Protein AF-A0A8B7B704-F1 (afdb_monomer_lite)

Radius of gyration: 16.22 Å; chains: 1; bounding box: 37×34×46 Å

Structure (mmCIF, N/CA/C/O backbone):
data_AF-A0A8B7B704-F1
#
_entry.id   AF-A0A8B7B704-F1
#
loop_
_atom_site.group_PDB
_atom_site.id
_atom_site.type_symbol
_atom_site.label_atom_id
_atom_site.label_alt_id
_atom_site.label_comp_id
_atom_site.label_asym_id
_atom_site.label_entity_id
_atom_site.label_seq_id
_atom_site.pdbx_PDB_ins_code
_atom_site.Cartn_x
_atom_site.Cartn_y
_atom_site.Cartn_z
_atom_site.occupancy
_atom_site.B_iso_or_equiv
_atom_site.auth_seq_id
_atom_site.auth_comp_id
_atom_site.auth_asym_id
_atom_site.auth_atom_id
_atom_site.pdbx_PDB_model_num
ATOM 1 N N . ILE A 1 1 ? -0.893 -6.877 -4.278 1.00 91.06 1 ILE A N 1
ATOM 2 C CA . ILE A 1 1 ? -0.934 -6.786 -2.798 1.00 91.06 1 ILE A CA 1
ATOM 3 C C . ILE A 1 1 ? -2.281 -6.195 -2.411 1.00 91.06 1 ILE A C 1
ATOM 5 O O . ILE A 1 1 ? -2.673 -5.198 -3.009 1.00 91.06 1 ILE A O 1
ATOM 9 N N . ILE A 1 2 ? -2.997 -6.830 -1.482 1.00 95.75 2 ILE A N 1
ATOM 10 C CA . ILE A 1 2 ? -4.354 -6.440 -1.076 1.00 95.75 2 ILE A CA 1
ATOM 11 C C . ILE A 1 2 ? -4.347 -6.191 0.431 1.00 95.75 2 ILE A C 1
ATOM 13 O O . ILE A 1 2 ? -3.889 -7.045 1.188 1.00 95.75 2 ILE A O 1
ATOM 17 N N . PHE A 1 3 ? -4.847 -5.032 0.848 1.00 95.56 3 PHE A N 1
ATOM 18 C CA . PHE A 1 3 ? -5.004 -4.659 2.250 1.00 95.56 3 PHE A CA 1
ATOM 19 C C . PHE A 1 3 ? -6.482 -4.581 2.595 1.00 95.56 3 PHE A C 1
ATOM 21 O O . PHE A 1 3 ? -7.238 -3.910 1.894 1.00 95.56 3 PHE A O 1
ATOM 28 N N . PHE A 1 4 ? -6.863 -5.242 3.686 1.00 97.25 4 PHE A N 1
ATOM 29 C CA . PHE A 1 4 ? -8.204 -5.180 4.252 1.00 97.25 4 PHE A CA 1
ATOM 30 C C . PHE A 1 4 ? -8.183 -4.287 5.483 1.00 97.25 4 PHE A C 1
ATOM 32 O O . PHE A 1 4 ? -7.361 -4.480 6.382 1.00 97.25 4 PHE A O 1
ATOM 39 N N . PHE A 1 5 ? -9.100 -3.330 5.526 1.00 96.38 5 PHE A N 1
ATOM 40 C CA . PHE A 1 5 ? -9.252 -2.413 6.641 1.00 96.38 5 PHE A CA 1
ATOM 41 C C . PHE A 1 5 ? -10.622 -2.587 7.274 1.00 96.38 5 PHE A C 1
ATOM 43 O O . PHE A 1 5 ? -11.642 -2.714 6.600 1.00 96.38 5 PHE A O 1
ATOM 50 N N . GLN A 1 6 ? -10.642 -2.562 8.601 1.00 97.38 6 GLN A N 1
ATOM 51 C CA . GLN A 1 6 ? -11.884 -2.390 9.336 1.00 97.38 6 GLN A CA 1
ATOM 52 C C . GLN A 1 6 ? -12.362 -0.941 9.217 1.00 97.38 6 GLN A C 1
ATOM 54 O O . GLN A 1 6 ? -11.581 -0.024 8.927 1.00 97.38 6 GLN A O 1
ATOM 59 N N . LYS A 1 7 ? -13.653 -0.730 9.496 1.00 95.62 7 LYS A N 1
ATOM 60 C CA . LYS A 1 7 ? -14.227 0.614 9.582 1.00 95.62 7 LYS A CA 1
ATOM 61 C C . LYS A 1 7 ? -13.417 1.463 10.557 1.00 95.62 7 LYS A C 1
ATOM 63 O O . LYS A 1 7 ? -13.196 1.072 11.701 1.00 95.62 7 LYS A O 1
ATOM 68 N N . ASN A 1 8 ? -12.990 2.626 10.086 1.00 94.88 8 ASN A N 1
ATOM 69 C CA . ASN A 1 8 ? -12.161 3.563 10.829 1.00 94.88 8 ASN A CA 1
ATOM 70 C C . ASN A 1 8 ? -12.546 5.009 10.444 1.00 94.88 8 ASN A C 1
ATOM 72 O O . ASN A 1 8 ? -13.184 5.213 9.410 1.00 94.88 8 ASN A O 1
ATOM 76 N N . PRO A 1 9 ? -12.209 6.021 11.263 1.00 94.94 9 PRO A N 1
ATOM 77 C CA . PRO A 1 9 ? -12.622 7.406 11.011 1.00 94.94 9 PRO A CA 1
ATOM 78 C C . PRO A 1 9 ? -11.772 8.134 9.951 1.00 94.94 9 PRO A C 1
ATOM 80 O O . PRO A 1 9 ? -12.118 9.252 9.557 1.00 94.94 9 PRO A O 1
ATOM 83 N N . TYR A 1 10 ? -10.665 7.540 9.498 1.00 93.12 10 TYR A N 1
ATOM 84 C CA . TYR A 1 10 ? -9.654 8.217 8.682 1.00 93.12 10 TYR A CA 1
ATOM 85 C C . TYR A 1 10 ? -9.962 8.156 7.185 1.00 93.12 10 TYR A C 1
ATOM 87 O O . TYR A 1 10 ? -9.845 9.164 6.491 1.00 93.12 10 TYR A O 1
ATOM 95 N N . PHE A 1 11 ? -10.377 6.993 6.683 1.00 94.50 11 PHE A N 1
ATOM 96 C CA . PHE A 1 11 ? -10.697 6.773 5.271 1.00 94.50 11 PHE A CA 1
ATOM 97 C C . PHE A 1 11 ? -11.762 5.684 5.106 1.00 94.50 11 PHE A C 1
ATOM 99 O O . PHE A 1 11 ? -12.000 4.884 6.011 1.00 94.50 11 PHE A O 1
ATOM 106 N N . TRP A 1 12 ? -12.417 5.659 3.946 1.00 95.56 12 TRP A N 1
ATOM 107 C CA . TRP A 1 12 ? -13.575 4.789 3.698 1.00 95.56 12 TRP A CA 1
ATOM 108 C C . TRP A 1 12 ? -13.251 3.463 3.012 1.00 95.56 12 TRP A C 1
ATOM 110 O O . TRP A 1 12 ? -14.109 2.585 2.972 1.00 95.56 12 TRP A O 1
ATOM 120 N N . ASN A 1 13 ? -12.041 3.292 2.475 1.00 95.69 13 ASN A N 1
ATOM 121 C CA . ASN A 1 13 ? -11.657 2.044 1.824 1.00 95.69 13 ASN A CA 1
ATOM 122 C C . ASN A 1 13 ? -11.720 0.868 2.809 1.00 95.69 13 ASN A C 1
ATOM 124 O O . ASN A 1 13 ? -10.953 0.817 3.766 1.00 95.69 13 ASN A O 1
ATOM 128 N N . GLU A 1 14 ? -12.563 -0.119 2.517 1.00 97.06 14 GLU A N 1
ATOM 129 C CA . GLU A 1 14 ? -12.504 -1.434 3.172 1.00 97.06 14 GLU A CA 1
ATOM 130 C C . GLU A 1 14 ? -11.399 -2.305 2.557 1.00 97.06 14 GLU A C 1
ATOM 132 O O . GLU A 1 14 ? -10.810 -3.152 3.228 1.00 97.06 14 GLU A O 1
ATOM 137 N N . VAL A 1 15 ? -11.083 -2.062 1.280 1.00 96.75 15 VAL A N 1
ATOM 138 C CA . VAL A 1 15 ? -10.027 -2.748 0.534 1.00 96.75 15 VAL A CA 1
ATOM 139 C C . VAL A 1 15 ? -9.192 -1.732 -0.241 1.00 96.75 15 VAL A C 1
ATOM 141 O O . VAL A 1 15 ? -9.732 -0.861 -0.926 1.00 96.75 15 VAL A O 1
ATOM 144 N N . VAL A 1 16 ? -7.868 -1.861 -0.154 1.00 95.19 16 VAL A N 1
ATOM 145 C CA . VAL A 1 16 ? -6.910 -1.098 -0.966 1.00 95.19 16 VAL A CA 1
ATOM 146 C C . VAL A 1 16 ? -5.996 -2.079 -1.685 1.00 95.19 16 VAL A C 1
ATOM 148 O O . VAL A 1 16 ? -5.386 -2.951 -1.061 1.00 95.19 16 VAL A O 1
ATOM 151 N N . ILE A 1 17 ? -5.893 -1.934 -3.003 1.00 93.75 17 ILE A N 1
ATOM 152 C CA . ILE A 1 17 ? -5.109 -2.825 -3.854 1.00 93.75 17 ILE A CA 1
ATOM 153 C C . ILE A 1 17 ? -3.925 -2.052 -4.420 1.00 93.75 17 ILE A C 1
ATOM 155 O O . ILE A 1 17 ? -4.062 -0.923 -4.889 1.00 93.75 17 ILE A O 1
ATOM 159 N N . LYS A 1 18 ? -2.755 -2.691 -4.415 1.00 91.25 18 LYS A N 1
ATOM 160 C CA . LYS A 1 18 ? -1.621 -2.264 -5.227 1.00 91.25 18 LYS A CA 1
ATOM 161 C C . LYS A 1 18 ? -1.078 -3.427 -6.039 1.00 91.25 18 LYS A C 1
ATOM 163 O O . LYS A 1 18 ? -0.618 -4.429 -5.482 1.00 91.25 18 LYS A O 1
ATOM 168 N N . GLU A 1 19 ? -1.178 -3.305 -7.352 1.00 90.81 19 GLU A N 1
ATOM 169 C CA . GLU A 1 19 ? -0.834 -4.345 -8.313 1.00 90.81 19 GLU A CA 1
ATOM 170 C C . GLU A 1 19 ? 0.542 -4.096 -8.912 1.00 90.81 19 GLU A C 1
ATOM 172 O O . GLU A 1 19 ? 0.961 -2.955 -9.125 1.00 90.81 19 GLU A O 1
ATOM 177 N N . TYR A 1 20 ? 1.238 -5.197 -9.167 1.00 88.19 20 TYR A N 1
ATOM 178 C CA . TYR A 1 20 ? 2.591 -5.197 -9.682 1.00 88.19 20 TYR A CA 1
ATOM 179 C C . TYR A 1 20 ? 2.718 -6.240 -10.783 1.00 88.19 20 TYR A C 1
ATOM 181 O O . TYR A 1 20 ? 2.318 -7.388 -10.597 1.00 88.19 20 TYR A O 1
ATOM 189 N N . ASN A 1 21 ? 3.350 -5.850 -11.884 1.00 87.75 21 ASN A N 1
ATOM 190 C CA . ASN A 1 21 ? 3.926 -6.786 -12.835 1.00 87.75 21 ASN A CA 1
ATOM 191 C C . ASN A 1 21 ? 5.332 -7.165 -12.374 1.00 87.75 21 ASN A C 1
ATOM 193 O O . ASN A 1 21 ? 6.107 -6.307 -11.945 1.00 87.75 21 ASN A O 1
ATOM 197 N N . ILE A 1 22 ? 5.657 -8.449 -12.490 1.00 84.62 22 ILE A N 1
ATOM 198 C CA . ILE A 1 22 ? 6.981 -8.986 -12.179 1.00 84.62 22 ILE A CA 1
ATOM 199 C C . ILE A 1 22 ? 7.673 -9.277 -13.506 1.00 84.62 22 ILE A C 1
ATOM 201 O O . ILE A 1 22 ? 7.154 -10.031 -14.329 1.00 84.62 22 ILE A O 1
ATOM 205 N N . ASN A 1 23 ? 8.827 -8.659 -13.730 1.00 82.25 23 ASN A N 1
ATOM 206 C CA . ASN A 1 23 ? 9.634 -8.851 -14.929 1.00 82.25 23 ASN A CA 1
ATOM 207 C C . ASN A 1 23 ? 11.113 -9.032 -14.557 1.00 82.25 23 ASN A C 1
ATOM 209 O O . ASN A 1 23 ? 11.495 -8.954 -13.392 1.00 82.25 23 ASN A O 1
ATOM 213 N N . VAL A 1 24 ? 11.962 -9.286 -15.558 1.00 78.75 24 VAL A N 1
ATOM 214 C CA . VAL A 1 24 ? 13.409 -9.502 -15.356 1.00 78.75 24 VAL A CA 1
ATOM 215 C C . VAL A 1 24 ? 14.085 -8.282 -14.710 1.00 78.75 24 VAL A C 1
ATOM 217 O O . VAL A 1 24 ? 15.093 -8.419 -14.027 1.00 78.75 24 VAL A O 1
ATOM 220 N N . THR A 1 25 ? 13.505 -7.090 -14.881 1.00 76.44 25 THR A N 1
ATOM 221 C CA . THR A 1 25 ? 13.981 -5.834 -14.285 1.00 76.44 25 THR A CA 1
ATOM 222 C C . THR A 1 25 ? 13.439 -5.563 -12.873 1.00 76.44 25 THR A C 1
ATOM 224 O O . THR A 1 25 ? 13.814 -4.559 -12.274 1.00 76.44 25 THR A O 1
ATOM 227 N N . GLY A 1 26 ? 12.584 -6.437 -12.324 1.00 79.50 26 GLY A N 1
ATOM 228 C CA . GLY A 1 26 ? 12.042 -6.347 -10.965 1.00 79.50 26 GLY A CA 1
ATOM 229 C C . GLY A 1 26 ? 10.519 -6.178 -10.902 1.00 79.50 26 GLY A C 1
ATOM 230 O O . GLY A 1 26 ? 9.770 -6.695 -11.731 1.00 79.50 26 GLY A O 1
ATOM 231 N N . TYR A 1 27 ? 10.045 -5.470 -9.874 1.00 82.69 27 TYR A N 1
ATOM 232 C CA . TYR A 1 27 ? 8.626 -5.165 -9.679 1.00 82.69 27 TYR A CA 1
ATOM 233 C C . TYR A 1 27 ? 8.271 -3.832 -10.344 1.00 82.69 27 TYR A C 1
ATOM 235 O O . TYR A 1 27 ? 8.946 -2.828 -10.143 1.00 82.69 27 TYR A O 1
ATOM 243 N N . THR A 1 28 ? 7.194 -3.790 -11.123 1.00 85.50 28 THR A N 1
ATOM 244 C CA . THR A 1 28 ? 6.672 -2.551 -11.720 1.00 85.50 28 THR A CA 1
ATOM 245 C C . THR A 1 28 ? 5.221 -2.365 -11.307 1.00 85.50 28 THR A C 1
ATOM 247 O O . THR A 1 28 ? 4.394 -3.228 -11.589 1.00 85.50 28 THR A O 1
ATOM 250 N N . ALA A 1 29 ? 4.909 -1.259 -10.628 1.00 85.81 29 ALA A N 1
ATOM 251 C CA . ALA A 1 29 ? 3.542 -0.956 -10.212 1.00 85.81 29 ALA A CA 1
ATOM 252 C C . ALA A 1 29 ? 2.668 -0.634 -11.433 1.00 85.81 29 ALA A C 1
ATOM 254 O O . ALA A 1 29 ? 3.034 0.198 -12.260 1.00 85.81 29 ALA A O 1
ATOM 255 N N . THR A 1 30 ? 1.505 -1.271 -11.531 1.00 87.38 30 THR A N 1
ATOM 256 C C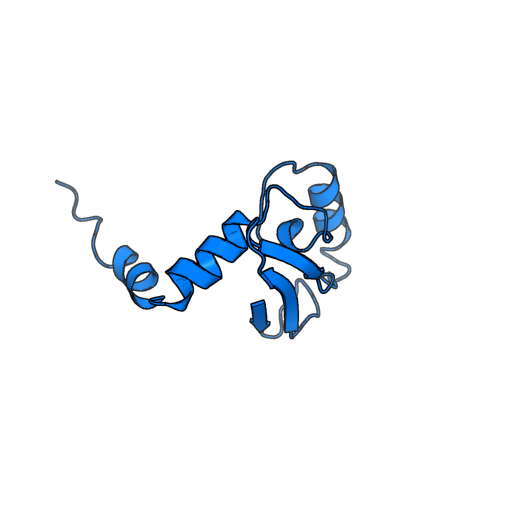A . THR A 1 30 ? 0.571 -1.105 -12.660 1.00 87.38 30 THR A CA 1
ATOM 257 C C . THR A 1 30 ? -0.715 -0.416 -12.240 1.00 87.38 30 THR A C 1
ATOM 259 O O . THR A 1 30 ? -1.232 0.433 -12.962 1.00 87.38 30 THR A O 1
ATOM 262 N N . HIS A 1 31 ? -1.212 -0.751 -11.053 1.00 88.38 31 HIS A N 1
ATOM 263 C CA . HIS A 1 31 ? -2.445 -0.211 -10.506 1.00 88.38 31 HIS A CA 1
ATOM 264 C C . HIS A 1 31 ? -2.294 0.058 -9.010 1.00 88.38 31 HIS A C 1
ATOM 266 O O . HIS A 1 31 ? -1.600 -0.662 -8.290 1.00 88.38 31 HIS A O 1
ATOM 272 N N . SER A 1 32 ? -2.959 1.107 -8.538 1.00 90.12 32 SER A N 1
ATOM 273 C CA . SER A 1 32 ? -3.024 1.466 -7.127 1.00 90.12 32 SER A CA 1
ATOM 274 C C . SER A 1 32 ? -4.385 2.084 -6.840 1.00 90.12 32 SER A C 1
ATOM 276 O O . SER A 1 32 ? -4.756 3.077 -7.470 1.00 90.12 32 SER A O 1
ATOM 278 N N . THR A 1 33 ? -5.128 1.508 -5.898 1.00 92.38 33 THR A N 1
ATOM 279 C CA . THR A 1 33 ? -6.392 2.076 -5.431 1.00 92.38 33 THR A CA 1
ATOM 280 C C . THR A 1 33 ? -6.106 3.377 -4.673 1.00 92.38 33 THR A C 1
ATOM 282 O O . THR A 1 33 ? -5.312 3.366 -3.728 1.00 92.38 33 THR A O 1
ATOM 285 N N . PRO A 1 34 ? -6.727 4.511 -5.042 1.00 89.75 34 PRO A N 1
ATOM 286 C CA . PRO A 1 34 ? -6.570 5.744 -4.286 1.00 89.75 34 PRO A CA 1
ATOM 287 C C . PRO A 1 34 ? -7.239 5.626 -2.910 1.00 89.75 34 PRO A C 1
ATOM 289 O O . PRO A 1 34 ? -8.341 5.089 -2.775 1.00 89.75 34 PRO A O 1
ATOM 292 N N . ILE A 1 35 ? -6.575 6.167 -1.887 1.00 91.62 35 ILE A N 1
ATOM 293 C CA . ILE A 1 35 ? -7.151 6.281 -0.545 1.00 91.62 35 ILE A CA 1
ATOM 294 C C . ILE A 1 35 ? -8.238 7.363 -0.552 1.00 91.62 35 ILE A C 1
ATOM 296 O O . ILE A 1 35 ? -7.987 8.503 -0.944 1.00 91.62 35 ILE A O 1
ATOM 300 N N . GLN A 1 36 ? -9.437 6.990 -0.113 1.00 92.88 36 GLN A N 1
ATOM 301 C CA . GLN A 1 36 ? -10.622 7.829 0.021 1.00 92.88 36 GLN A CA 1
ATOM 302 C C . GLN A 1 36 ? -10.674 8.399 1.438 1.00 92.88 36 GLN A C 1
ATOM 304 O O . GLN A 1 36 ? -11.343 7.857 2.322 1.00 92.88 36 GLN A O 1
ATOM 309 N N . TRP A 1 37 ? -9.907 9.464 1.660 1.00 93.62 37 TRP A N 1
ATOM 310 C CA . TRP A 1 37 ? -9.834 10.145 2.949 1.00 93.62 37 TRP A CA 1
ATOM 311 C C . TRP A 1 37 ? -11.186 10.713 3.368 1.00 93.62 37 TRP A C 1
ATOM 313 O O . TRP A 1 37 ? -11.941 11.235 2.549 1.00 93.62 37 TRP A O 1
ATOM 323 N N . SER A 1 38 ? -11.482 10.638 4.663 1.00 93.88 38 SER A N 1
ATOM 324 C CA . SER A 1 38 ? -12.630 11.344 5.214 1.00 93.88 38 SER A CA 1
ATOM 325 C C . SER A 1 38 ? -12.341 12.848 5.253 1.00 93.88 38 SER A C 1
ATOM 327 O O . SER A 1 38 ? -11.192 13.281 5.363 1.00 93.88 38 SER A O 1
ATOM 329 N N . ARG A 1 39 ? -13.396 13.666 5.182 1.00 90.12 39 ARG A N 1
ATOM 330 C CA . ARG A 1 39 ? -13.299 15.132 5.049 1.00 90.12 39 ARG A CA 1
ATOM 331 C C . ARG A 1 39 ? -12.424 15.801 6.117 1.00 90.12 39 ARG A C 1
ATOM 333 O O . ARG A 1 39 ? -11.812 16.829 5.854 1.00 90.12 39 ARG A O 1
ATOM 340 N N . ASN A 1 40 ? -12.355 15.212 7.310 1.00 91.25 40 ASN A N 1
ATOM 341 C CA . ASN A 1 40 ? -11.569 15.742 8.424 1.00 91.25 40 ASN A CA 1
ATOM 342 C C . ASN A 1 40 ? -10.054 15.540 8.243 1.00 91.25 40 ASN A C 1
ATOM 344 O O . ASN A 1 40 ? -9.282 16.296 8.819 1.00 91.25 40 ASN A O 1
ATOM 348 N N . TYR A 1 41 ? -9.636 14.548 7.450 1.00 88.06 41 TYR A N 1
ATOM 349 C CA . TYR A 1 41 ? -8.225 14.188 7.236 1.00 88.06 41 TYR A CA 1
ATOM 350 C C . TYR A 1 41 ? -7.746 14.454 5.806 1.00 88.06 41 TYR A C 1
ATOM 352 O O . TYR A 1 41 ? -6.557 14.355 5.520 1.00 88.06 41 TYR A O 1
ATOM 360 N N . GLU A 1 42 ? -8.656 14.818 4.905 1.00 86.69 42 GLU A N 1
ATOM 361 C CA . GLU A 1 42 ? -8.368 15.052 3.493 1.00 86.69 42 GLU A CA 1
ATOM 362 C C . GLU A 1 42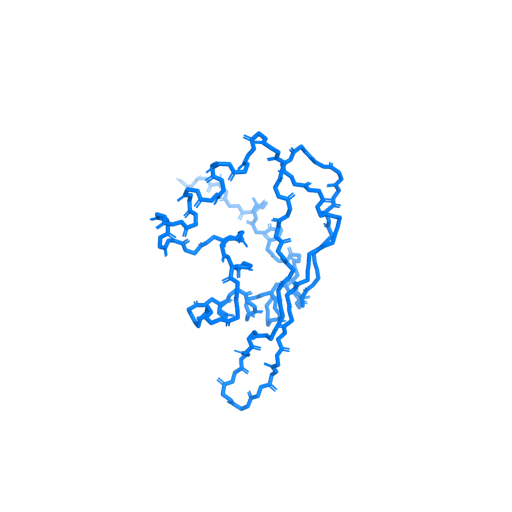 ? -7.298 16.138 3.280 1.00 86.69 42 GLU A C 1
ATOM 364 O O . GLU A 1 42 ? -6.312 15.914 2.578 1.00 86.69 42 GLU A O 1
ATOM 369 N N . HIS A 1 43 ? -7.447 17.294 3.937 1.00 85.12 43 HIS A N 1
ATOM 370 C CA . HIS A 1 43 ? -6.500 18.408 3.811 1.00 85.12 43 HIS A CA 1
ATOM 371 C C . HIS A 1 43 ? -5.095 18.031 4.301 1.00 85.12 43 HIS A C 1
ATOM 373 O O . HIS A 1 43 ? -4.096 18.333 3.649 1.00 85.12 43 HIS A O 1
ATOM 379 N N . GLU A 1 44 ? -5.018 17.342 5.439 1.00 83.44 44 GLU A N 1
ATOM 380 C CA . GLU A 1 44 ? -3.755 16.877 6.003 1.00 83.44 44 GLU A CA 1
ATOM 381 C C . GLU A 1 44 ? -3.089 15.853 5.078 1.00 83.44 44 GLU A C 1
ATOM 383 O O . GLU A 1 44 ? -1.914 15.998 4.744 1.00 83.44 44 GLU A O 1
ATOM 388 N N . ALA A 1 45 ? -3.840 14.866 4.592 1.00 81.94 45 ALA A N 1
ATOM 389 C CA . ALA A 1 45 ? -3.312 13.824 3.722 1.00 81.94 45 ALA A CA 1
ATOM 390 C C . ALA A 1 45 ? -2.764 14.374 2.395 1.00 81.94 45 ALA A C 1
ATOM 392 O O . ALA A 1 45 ? -1.713 13.929 1.927 1.00 81.94 45 ALA A O 1
ATOM 393 N N . TYR A 1 46 ? -3.440 15.354 1.786 1.00 77.81 46 TYR A N 1
ATOM 394 C CA . TYR A 1 46 ? -2.947 15.979 0.558 1.00 77.81 46 TYR A CA 1
ATOM 395 C C . TYR A 1 46 ? -1.778 16.934 0.803 1.00 77.81 46 TYR A C 1
ATOM 397 O O . TYR A 1 46 ? -0.846 16.946 0.001 1.00 77.81 46 TYR A O 1
ATOM 405 N N . SER A 1 47 ? -1.768 17.673 1.916 1.00 77.56 47 SER A N 1
ATOM 406 C CA . SER A 1 47 ? -0.624 18.514 2.292 1.00 77.56 47 SER A CA 1
ATOM 407 C C . SER A 1 47 ? 0.656 17.681 2.438 1.00 77.56 47 SER A C 1
ATOM 409 O O . SER A 1 47 ? 1.680 17.988 1.821 1.00 77.56 47 SER A O 1
ATOM 411 N N . HIS A 1 48 ? 0.575 16.550 3.147 1.00 69.12 48 HIS A N 1
ATOM 412 C CA . HIS A 1 48 ? 1.705 15.632 3.302 1.00 69.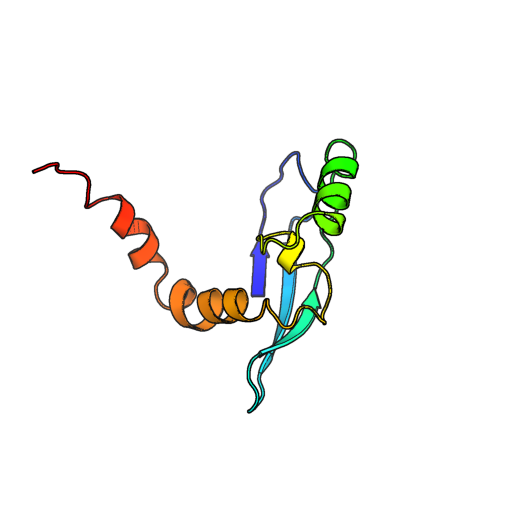12 48 HIS A CA 1
ATOM 413 C C . HIS A 1 48 ? 2.123 14.989 1.973 1.00 69.12 48 HIS A C 1
ATOM 415 O O . HIS A 1 48 ? 3.308 14.790 1.745 1.00 69.12 48 HIS A O 1
ATOM 421 N N . ARG A 1 49 ? 1.208 14.729 1.029 1.00 68.75 49 ARG A N 1
ATOM 422 C CA . ARG A 1 49 ? 1.597 14.243 -0.313 1.00 68.75 49 ARG A CA 1
ATOM 423 C C . ARG A 1 49 ? 2.461 15.228 -1.097 1.00 68.75 49 ARG A C 1
ATOM 425 O O . ARG A 1 49 ? 3.282 14.793 -1.898 1.00 68.75 49 ARG A O 1
ATOM 432 N N . HIS A 1 50 ? 2.254 16.528 -0.905 1.00 61.59 50 HIS A N 1
ATOM 433 C CA . HIS A 1 50 ? 2.995 17.565 -1.623 1.00 61.59 50 HIS A CA 1
ATOM 434 C C . HIS A 1 50 ? 4.303 17.966 -0.930 1.00 61.59 50 HIS A C 1
ATOM 436 O O . HIS A 1 50 ? 5.226 18.410 -1.613 1.00 61.59 50 HIS A O 1
ATOM 442 N N . HIS A 1 51 ? 4.396 17.797 0.393 1.00 57.41 51 HIS A N 1
ATOM 443 C CA . HIS A 1 51 ? 5.553 18.227 1.182 1.00 57.41 51 HIS A CA 1
ATOM 444 C C . HIS A 1 51 ? 6.438 17.088 1.709 1.00 57.41 51 HIS A C 1
ATOM 446 O O . HIS A 1 51 ? 7.636 17.312 1.885 1.00 57.41 51 HIS A O 1
ATOM 452 N N . ASP A 1 52 ? 5.911 15.875 1.906 1.00 57.41 52 ASP A N 1
ATOM 453 C CA . ASP A 1 52 ? 6.727 14.732 2.319 1.00 57.41 52 ASP A CA 1
ATOM 454 C C . ASP A 1 52 ? 7.344 14.034 1.111 1.00 57.41 52 ASP A C 1
ATOM 456 O O . ASP A 1 52 ? 6.732 13.208 0.432 1.00 57.41 52 ASP A O 1
ATOM 460 N N . THR A 1 53 ? 8.637 14.278 0.927 1.00 58.91 53 THR A N 1
ATOM 461 C CA . THR A 1 53 ? 9.523 13.399 0.150 1.00 58.91 53 THR A CA 1
ATOM 462 C C . THR A 1 53 ? 9.762 12.052 0.850 1.00 58.91 53 THR A C 1
ATOM 464 O O . THR A 1 53 ? 10.374 11.149 0.277 1.00 58.91 53 THR A O 1
ATOM 467 N N . ILE A 1 54 ? 9.275 11.898 2.087 1.00 68.19 54 ILE A N 1
ATOM 468 C CA . ILE A 1 54 ? 9.455 10.715 2.924 1.00 68.19 54 ILE A CA 1
ATOM 469 C C . ILE A 1 54 ? 8.501 9.601 2.479 1.00 68.19 54 ILE A C 1
ATOM 471 O O . ILE A 1 54 ? 7.283 9.771 2.377 1.00 68.19 54 ILE A O 1
ATOM 475 N N . LEU A 1 55 ? 9.071 8.417 2.247 1.00 71.94 55 LEU A N 1
ATOM 476 C CA . LEU A 1 55 ? 8.316 7.202 1.976 1.00 71.94 55 LEU A CA 1
ATOM 477 C C . LEU A 1 55 ? 7.511 6.790 3.213 1.00 71.94 55 LEU A C 1
ATOM 479 O O . LEU A 1 55 ? 8.076 6.332 4.203 1.00 71.94 55 LEU A O 1
ATOM 483 N N . ASN A 1 56 ? 6.187 6.882 3.120 1.00 78.00 56 ASN A N 1
ATOM 484 C CA . ASN A 1 56 ? 5.268 6.306 4.095 1.00 78.00 56 ASN A CA 1
ATOM 485 C C . ASN A 1 56 ? 4.251 5.380 3.411 1.00 78.00 56 ASN A C 1
ATOM 487 O O . ASN A 1 56 ? 4.106 5.375 2.185 1.00 78.00 56 ASN A O 1
ATOM 491 N N . PHE A 1 57 ? 3.547 4.588 4.219 1.00 85.12 57 PHE A N 1
ATOM 492 C CA . PHE A 1 57 ? 2.588 3.593 3.741 1.00 85.12 57 PHE A CA 1
ATOM 493 C C . PHE A 1 57 ? 1.503 4.184 2.829 1.00 85.12 57 PHE A C 1
ATOM 495 O O . PHE A 1 57 ? 1.142 3.565 1.836 1.00 85.12 57 PHE A O 1
ATOM 502 N N . PHE A 1 58 ? 1.000 5.385 3.120 1.00 85.50 58 PHE A N 1
ATOM 503 C CA . PHE A 1 58 ? -0.092 5.989 2.354 1.00 85.50 58 PHE A CA 1
ATOM 504 C C . PHE A 1 58 ? 0.394 6.711 1.091 1.00 85.50 58 PHE A C 1
ATOM 506 O O . PHE A 1 58 ? -0.258 6.627 0.048 1.00 85.50 58 PHE A O 1
ATOM 513 N N . ASN A 1 59 ? 1.563 7.355 1.147 1.00 81.44 59 ASN A N 1
ATOM 514 C CA . ASN A 1 59 ? 2.231 7.944 -0.016 1.00 81.44 59 ASN A CA 1
ATOM 515 C C . ASN A 1 59 ? 2.702 6.873 -0.996 1.00 81.44 59 ASN A C 1
ATOM 517 O O . ASN A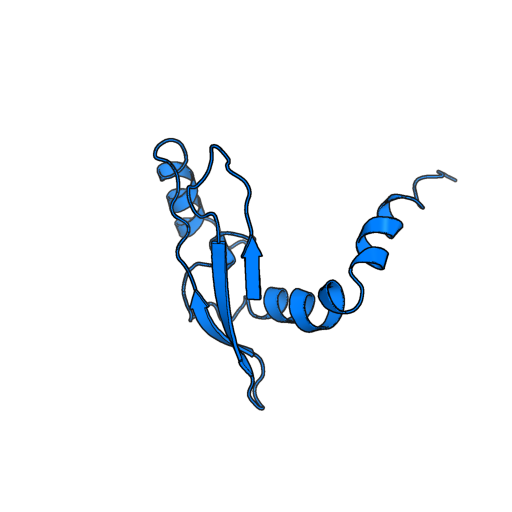 1 59 ? 2.742 7.119 -2.198 1.00 81.44 59 ASN A O 1
ATOM 521 N N . TRP A 1 60 ? 2.972 5.656 -0.520 1.00 84.56 60 TRP A N 1
ATOM 522 C CA . TRP A 1 60 ? 3.244 4.529 -1.399 1.00 84.56 60 TRP A CA 1
ATOM 523 C C . TRP A 1 60 ? 2.102 4.293 -2.393 1.00 84.56 60 TRP A C 1
ATOM 525 O O . TRP A 1 60 ? 2.385 3.963 -3.536 1.00 84.56 60 TRP A O 1
ATOM 535 N N . PHE A 1 61 ? 0.833 4.524 -2.047 1.00 85.69 61 PHE A N 1
ATOM 536 C CA . PHE A 1 61 ? -0.286 4.354 -2.989 1.00 85.69 61 PHE A CA 1
ATOM 537 C C . PHE A 1 61 ? -0.435 5.494 -4.015 1.00 85.69 61 PHE A C 1
ATOM 539 O O . PHE A 1 61 ? -1.311 5.418 -4.882 1.00 85.69 61 PHE A O 1
ATOM 546 N N . SER A 1 62 ? 0.408 6.530 -3.963 1.00 75.69 62 SER A N 1
ATOM 547 C CA . SER A 1 62 ? 0.383 7.674 -4.882 1.00 75.69 62 SER A CA 1
ATOM 548 C C . SER A 1 62 ? 0.987 7.320 -6.252 1.00 75.69 62 SER A C 1
ATOM 550 O O . SER A 1 62 ? 2.124 7.659 -6.557 1.00 75.69 62 SER A O 1
ATOM 552 N N . GLY A 1 63 ? 0.212 6.637 -7.097 1.00 67.38 63 GLY A N 1
ATOM 553 C CA . GLY A 1 63 ? 0.488 6.448 -8.529 1.00 67.38 63 GLY A CA 1
ATOM 554 C C . GLY A 1 63 ? 1.566 5.406 -8.909 1.00 67.38 63 GLY A C 1
ATOM 555 O O . GLY A 1 63 ? 2.308 4.912 -8.058 1.00 67.38 63 GLY A O 1
ATOM 556 N N . PRO A 1 64 ? 1.640 5.034 -10.206 1.00 61.25 64 PRO A N 1
ATOM 557 C CA . PRO A 1 64 ? 2.498 3.950 -10.705 1.00 61.25 64 PRO A CA 1
ATOM 558 C C . PRO A 1 64 ? 3.976 4.341 -10.892 1.00 61.25 64 PRO A C 1
ATOM 560 O O . PRO A 1 64 ? 4.846 3.482 -10.796 1.00 61.25 64 PRO A O 1
ATOM 563 N N . ASN A 1 65 ? 4.293 5.630 -11.074 1.00 57.50 65 ASN A N 1
ATOM 564 C CA . ASN A 1 65 ? 5.657 6.116 -11.378 1.00 57.50 65 ASN A CA 1
ATOM 565 C C . ASN A 1 65 ? 6.537 6.328 -10.139 1.00 57.50 65 ASN A C 1
ATOM 567 O O . ASN A 1 65 ? 7.546 7.030 -10.152 1.00 57.50 65 ASN A O 1
ATOM 571 N N . CYS A 1 66 ? 6.142 5.690 -9.054 1.00 59.69 66 CYS A N 1
ATOM 572 C CA . CYS A 1 66 ? 6.788 5.735 -7.770 1.00 59.69 66 CYS A CA 1
ATOM 573 C C . CYS A 1 66 ? 7.942 4.697 -7.754 1.00 59.69 66 CYS A C 1
ATOM 575 O O . CYS A 1 66 ? 7.905 3.697 -7.036 1.00 59.69 66 CYS A O 1
ATOM 577 N N . SER A 1 67 ? 8.976 4.937 -8.566 1.00 55.31 67 SER A N 1
ATOM 578 C CA . SER A 1 67 ? 10.121 4.036 -8.797 1.00 55.31 67 SER A CA 1
ATOM 579 C C . SER A 1 67 ? 11.000 3.789 -7.562 1.00 55.31 67 SER A C 1
ATOM 581 O O . SER A 1 67 ? 11.580 2.714 -7.431 1.00 55.31 67 SER A O 1
ATOM 583 N N . GLY A 1 68 ? 11.040 4.720 -6.602 1.00 57.59 68 GLY A N 1
ATOM 584 C CA . GLY A 1 68 ? 11.727 4.536 -5.313 1.00 57.59 68 GLY A CA 1
ATOM 585 C C . GLY A 1 68 ? 10.999 3.610 -4.329 1.00 57.59 68 GLY A C 1
ATOM 586 O O . GLY A 1 68 ? 11.528 3.289 -3.267 1.00 57.59 68 GLY A O 1
ATOM 587 N N . TYR A 1 69 ? 9.783 3.170 -4.659 1.00 64.38 69 TYR A N 1
ATOM 588 C CA . TYR A 1 69 ? 8.862 2.580 -3.690 1.00 64.38 69 TYR A CA 1
ATOM 589 C C . TYR A 1 69 ? 8.526 1.103 -3.966 1.00 64.38 69 TYR A C 1
ATOM 591 O O . TYR A 1 69 ? 7.591 0.540 -3.388 1.00 64.38 69 TYR A O 1
ATOM 599 N N . ASN A 1 70 ? 9.326 0.446 -4.811 1.00 77.88 70 ASN A N 1
ATOM 600 C CA . ASN A 1 70 ? 9.308 -1.008 -5.001 1.00 77.88 70 ASN A CA 1
ATOM 601 C C . ASN A 1 70 ? 9.793 -1.766 -3.761 1.00 77.88 70 ASN A C 1
ATOM 603 O O . ASN A 1 70 ? 9.341 -2.880 -3.512 1.00 77.88 70 ASN A O 1
ATOM 607 N N . ARG A 1 71 ? 10.623 -1.129 -2.924 1.00 81.50 71 ARG A N 1
ATOM 608 C CA . ARG A 1 71 ? 11.168 -1.742 -1.710 1.00 81.50 71 ARG A CA 1
ATOM 609 C C . ARG A 1 71 ? 10.088 -2.247 -0.749 1.00 81.50 71 ARG A C 1
ATOM 611 O O . ARG A 1 71 ? 10.258 -3.301 -0.150 1.00 81.50 71 ARG A O 1
ATOM 618 N N . ILE A 1 72 ? 8.970 -1.528 -0.615 1.00 86.12 72 ILE A N 1
ATOM 619 C CA . ILE A 1 72 ? 7.850 -1.978 0.229 1.00 86.12 72 ILE A CA 1
ATOM 620 C C . ILE A 1 72 ? 7.227 -3.253 -0.347 1.00 86.12 72 ILE A C 1
ATOM 622 O O . ILE A 1 72 ? 6.972 -4.193 0.400 1.00 86.12 72 ILE A O 1
ATOM 626 N N . ALA A 1 73 ? 7.022 -3.314 -1.666 1.00 87.19 73 ALA A N 1
ATOM 627 C CA . ALA A 1 73 ? 6.490 -4.509 -2.316 1.00 87.19 73 ALA A CA 1
ATOM 628 C C . ALA A 1 73 ? 7.438 -5.703 -2.152 1.00 87.19 73 ALA A C 1
ATOM 630 O O . ALA A 1 73 ? 6.986 -6.790 -1.809 1.00 87.19 73 ALA A O 1
ATOM 631 N N . GLU A 1 74 ? 8.743 -5.487 -2.323 1.00 86.94 74 GLU A N 1
ATOM 632 C CA . GLU A 1 74 ? 9.773 -6.510 -2.117 1.00 86.94 74 GLU A CA 1
ATOM 633 C C . GLU A 1 74 ? 9.781 -7.046 -0.686 1.00 86.94 74 GLU A C 1
ATOM 635 O O . GLU A 1 74 ? 9.829 -8.257 -0.502 1.00 86.94 74 GLU A O 1
ATOM 640 N N . ILE A 1 75 ? 9.700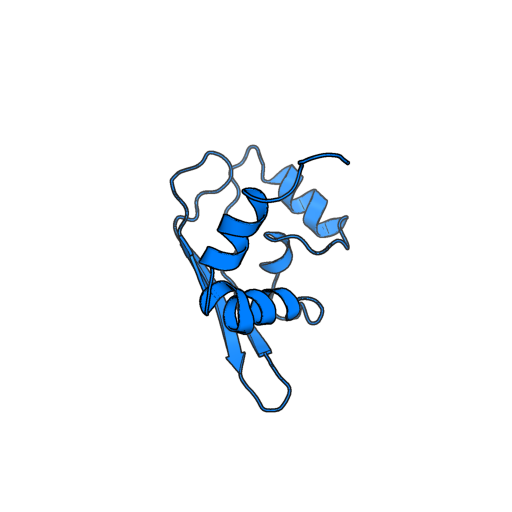 -6.170 0.322 1.00 89.25 75 ILE A N 1
ATOM 641 C CA . ILE A 1 75 ? 9.652 -6.589 1.730 1.00 89.25 75 ILE A CA 1
ATOM 642 C C . ILE A 1 75 ? 8.370 -7.376 2.000 1.00 89.25 75 ILE A C 1
ATOM 644 O O . ILE A 1 75 ? 8.421 -8.433 2.621 1.00 89.25 75 ILE A O 1
ATOM 648 N N . ILE A 1 76 ? 7.218 -6.888 1.531 1.00 90.44 76 ILE A N 1
ATOM 649 C CA . ILE A 1 76 ? 5.944 -7.569 1.770 1.00 90.44 76 ILE A CA 1
ATOM 650 C C . ILE A 1 76 ? 5.944 -8.945 1.103 1.00 90.44 76 ILE A C 1
ATOM 652 O O . ILE A 1 76 ? 5.663 -9.935 1.767 1.00 90.44 76 ILE A O 1
ATOM 656 N N . ILE A 1 77 ? 6.270 -9.016 -0.188 1.00 88.56 77 ILE A N 1
ATOM 657 C CA . ILE A 1 77 ? 6.168 -10.243 -0.990 1.00 88.56 77 ILE A CA 1
ATOM 658 C C . ILE A 1 77 ? 7.305 -11.220 -0.666 1.00 88.56 77 ILE A C 1
ATOM 660 O O . ILE A 1 77 ? 7.063 -12.416 -0.531 1.00 88.56 77 ILE A O 1
ATOM 664 N N . GLY A 1 78 ? 8.538 -10.723 -0.571 1.00 88.94 78 GLY A N 1
ATOM 665 C CA . GLY A 1 78 ? 9.745 -11.542 -0.475 1.00 88.94 78 GLY A CA 1
ATOM 666 C C . GLY A 1 78 ? 10.165 -11.919 0.942 1.00 88.94 78 GLY A C 1
ATOM 667 O O . GLY A 1 78 ? 11.046 -12.760 1.083 1.00 88.94 78 GLY A O 1
ATOM 668 N N . ASP A 1 79 ? 9.577 -11.315 1.978 1.00 91.31 79 ASP A N 1
ATOM 669 C CA . ASP A 1 79 ? 10.020 -11.518 3.362 1.00 91.31 79 ASP A CA 1
ATOM 670 C C . ASP A 1 79 ? 8.840 -11.612 4.343 1.00 91.31 79 ASP A C 1
ATOM 672 O O . ASP A 1 79 ? 8.547 -12.686 4.878 1.00 91.31 79 ASP A O 1
ATOM 676 N N . LEU A 1 80 ? 8.084 -10.521 4.514 1.00 92.75 80 LEU A N 1
ATOM 677 C CA . LEU A 1 80 ? 7.002 -10.433 5.498 1.00 92.75 80 LEU A CA 1
ATOM 678 C C . LEU A 1 80 ? 5.923 -11.496 5.269 1.00 92.75 80 LEU A C 1
ATOM 680 O O . LEU A 1 80 ? 5.462 -12.110 6.225 1.00 92.75 80 LEU A O 1
ATOM 684 N N . TRP A 1 81 ? 5.512 -11.719 4.018 1.00 91.50 81 TRP A N 1
ATOM 685 C CA . TRP A 1 81 ? 4.462 -12.685 3.694 1.00 91.50 81 TRP A CA 1
ATOM 686 C C . TRP A 1 81 ? 4.915 -14.138 3.857 1.00 91.50 81 TRP A C 1
ATOM 688 O O . TRP A 1 81 ? 4.102 -14.996 4.192 1.00 91.50 81 TRP A O 1
ATOM 698 N N . LEU A 1 82 ? 6.206 -14.421 3.658 1.00 93.00 82 LEU A N 1
ATOM 699 C CA . LEU A 1 82 ? 6.748 -15.774 3.794 1.00 93.00 82 LEU A CA 1
ATOM 700 C C . LEU A 1 82 ? 6.766 -16.228 5.256 1.00 93.00 82 LEU A C 1
ATOM 702 O O . LEU A 1 82 ? 6.506 -17.394 5.547 1.00 93.00 82 LEU A O 1
ATOM 706 N N . ASN A 1 83 ? 7.070 -15.310 6.176 1.00 92.44 83 ASN A N 1
ATOM 707 C CA . ASN A 1 83 ? 7.079 -15.591 7.606 1.00 92.44 83 ASN A CA 1
ATOM 708 C C . ASN A 1 83 ? 6.772 -14.315 8.412 1.00 92.44 83 ASN A C 1
ATOM 710 O O . ASN A 1 83 ? 7.692 -13.651 8.889 1.00 92.44 83 ASN A O 1
ATOM 714 N N . PRO A 1 84 ? 5.492 -13.957 8.607 1.00 91.50 84 PRO A N 1
ATOM 715 C CA . PRO A 1 84 ? 5.125 -12.747 9.348 1.00 91.50 84 PRO A CA 1
ATOM 716 C C . PRO A 1 84 ? 5.349 -12.891 10.860 1.00 91.50 84 PRO A C 1
ATOM 718 O O . PRO A 1 84 ? 5.584 -11.906 11.561 1.00 91.50 84 PRO A O 1
ATOM 721 N N . VAL A 1 85 ? 5.317 -14.121 11.383 1.00 91.62 85 VAL A N 1
ATOM 722 C CA . VAL A 1 85 ? 5.393 -14.398 12.826 1.00 91.62 85 VAL A CA 1
ATOM 723 C C . VAL A 1 85 ? 6.744 -13.988 13.417 1.00 91.62 85 VAL A C 1
ATOM 725 O O . VAL A 1 85 ? 6.784 -13.482 14.538 1.00 91.62 85 VAL A O 1
ATOM 728 N N . GLN A 1 86 ? 7.843 -14.129 12.667 1.00 90.38 86 GLN A N 1
ATOM 729 C CA . GLN A 1 86 ? 9.175 -13.725 13.141 1.00 90.38 86 GLN A CA 1
ATOM 730 C C . GLN A 1 86 ? 9.258 -12.226 13.478 1.00 90.38 86 GLN A C 1
ATOM 732 O O . GLN A 1 86 ? 9.967 -11.837 14.406 1.00 90.38 86 GLN A O 1
ATOM 737 N N . TYR A 1 87 ? 8.500 -11.392 12.760 1.00 87.62 87 TYR A N 1
ATOM 738 C CA . TYR A 1 87 ? 8.451 -9.947 12.976 1.00 87.62 87 TYR A CA 1
ATOM 739 C C . TYR A 1 87 ? 7.581 -9.579 14.175 1.00 87.62 87 TYR A C 1
ATOM 741 O O . TYR A 1 87 ? 7.895 -8.631 14.884 1.00 87.62 87 TYR A O 1
ATOM 749 N N . TYR A 1 88 ? 6.547 -10.375 14.448 1.00 85.81 88 TYR A N 1
ATOM 750 C CA . TYR A 1 88 ? 5.688 -10.200 15.616 1.00 85.81 8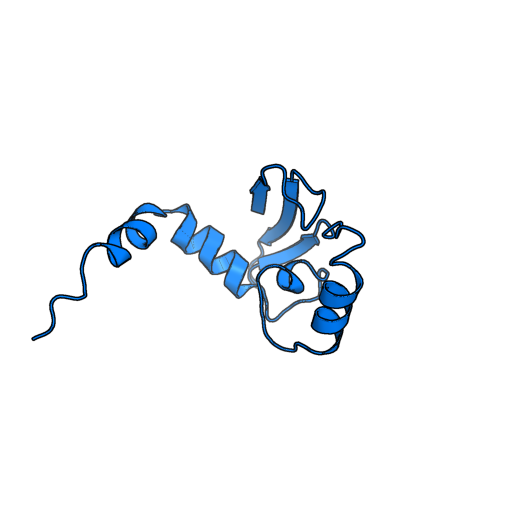8 TYR A CA 1
ATOM 751 C C . TYR A 1 88 ? 6.370 -10.652 16.920 1.00 85.81 88 TYR A C 1
ATOM 753 O O . TYR A 1 88 ? 6.258 -10.005 17.956 1.00 85.81 88 TYR A O 1
ATOM 761 N N . GLN A 1 89 ? 7.123 -11.758 16.884 1.00 75.94 89 GLN A N 1
ATOM 762 C CA . GLN A 1 89 ? 7.760 -12.330 18.079 1.00 75.94 89 GLN A CA 1
ATOM 763 C C . GLN A 1 89 ? 9.019 -11.581 18.532 1.00 75.94 89 GLN A C 1
ATOM 765 O O . GLN A 1 89 ? 9.362 -11.621 19.717 1.00 75.94 89 GLN A O 1
ATOM 770 N N . ARG A 1 90 ? 9.719 -10.898 17.617 1.00 58.91 90 ARG A N 1
ATOM 771 C CA . ARG A 1 90 ? 10.964 -10.179 17.931 1.00 58.91 90 ARG A CA 1
ATOM 772 C C . ARG A 1 90 ? 10.757 -9.016 18.910 1.00 58.91 90 ARG A C 1
ATOM 774 O O . ARG A 1 90 ? 11.696 -8.669 19.620 1.00 58.91 90 ARG A O 1
ATOM 781 N N . GLU A 1 91 ? 9.545 -8.474 19.027 1.00 56.84 91 GLU A N 1
ATOM 782 C CA . GLU A 1 91 ? 9.213 -7.468 20.050 1.00 56.84 91 GLU A CA 1
ATOM 783 C C . GLU A 1 91 ? 9.053 -8.059 21.466 1.00 56.84 91 GLU A C 1
ATOM 785 O O . GLU A 1 91 ? 9.158 -7.331 22.450 1.00 56.84 91 GLU A O 1
ATOM 790 N N . GLY A 1 92 ? 8.880 -9.382 21.599 1.00 54.78 92 GLY A N 1
ATOM 791 C CA . GLY A 1 92 ? 8.722 -10.069 22.889 1.00 54.78 92 GLY A CA 1
ATOM 792 C C . GLY A 1 92 ? 10.026 -10.516 23.563 1.00 54.78 92 GLY A C 1
ATOM 793 O O . GLY A 1 92 ? 9.999 -10.980 24.701 1.00 54.78 92 GLY A O 1
ATOM 794 N N . ARG A 1 93 ? 11.180 -10.398 22.892 1.00 55.34 93 ARG A N 1
ATOM 795 C CA . ARG A 1 93 ? 12.496 -10.774 23.441 1.00 55.34 93 ARG A CA 1
ATOM 796 C C . ARG A 1 93 ? 13.526 -9.676 23.184 1.00 55.34 93 ARG A C 1
ATOM 798 O O . ARG A 1 93 ? 14.272 -9.749 22.213 1.00 55.34 93 ARG A O 1
ATOM 805 N N . GLY A 1 94 ? 13.603 -8.676 24.066 1.00 53.78 94 GLY A N 1
ATOM 806 C CA . GLY A 1 94 ? 14.745 -7.754 24.037 1.00 53.78 94 GLY A CA 1
ATOM 807 C C . GLY A 1 94 ? 14.575 -6.385 24.685 1.00 53.78 94 GLY A C 1
ATOM 808 O O . GLY A 1 94 ? 14.821 -5.382 24.025 1.00 53.78 94 GLY A O 1
ATOM 809 N N . ARG A 1 95 ? 14.245 -6.331 25.980 1.00 53.12 95 ARG A N 1
ATOM 810 C CA . ARG A 1 95 ? 14.692 -5.253 26.887 1.00 53.12 95 ARG A CA 1
ATOM 811 C C . ARG A 1 95 ? 14.990 -5.804 28.289 1.00 53.12 95 ARG A C 1
ATOM 813 O O . ARG A 1 95 ? 14.614 -5.208 29.290 1.00 53.12 95 ARG A O 1
ATOM 820 N N . GLU A 1 96 ? 15.708 -6.920 28.377 1.00 50.78 96 GLU A N 1
ATOM 821 C CA . GLU A 1 96 ? 16.525 -7.157 29.572 1.00 50.78 96 GLU A CA 1
ATOM 822 C C . GLU A 1 96 ? 17.788 -6.313 29.414 1.00 50.78 96 GLU A C 1
ATOM 824 O O . GLU A 1 96 ? 18.659 -6.587 28.589 1.00 50.78 96 GLU A O 1
ATOM 829 N N . LYS A 1 97 ? 17.804 -5.191 30.136 1.00 45.50 97 LYS A N 1
ATOM 830 C CA . LYS A 1 97 ? 18.975 -4.331 30.272 1.00 45.50 97 LYS A CA 1
ATOM 831 C C . LYS A 1 97 ? 20.062 -5.135 30.991 1.00 45.50 97 LYS A C 1
ATOM 833 O O . LYS A 1 97 ? 19.799 -5.671 32.065 1.00 45.50 97 LYS A O 1
ATOM 838 N N . LYS A 1 98 ? 21.245 -5.215 30.384 1.00 41.06 98 LYS A N 1
ATOM 839 C CA . LYS A 1 98 ? 22.491 -5.459 31.117 1.00 41.06 98 LYS A CA 1
ATOM 840 C C . LYS A 1 98 ? 22.900 -4.190 31.853 1.00 41.06 98 LYS A C 1
ATOM 842 O O . LYS A 1 98 ? 22.611 -3.099 31.308 1.00 41.06 98 LYS A O 1
#

Organism: NCBI:txid1230840

pLDDT: mean 81.22, std 14.29, range [41.06, 97.38]

Secondary structure (DSSP, 8-state):
-EEE----SSB--SEEEEEEEEETTEEEEEEEPPP-B-HHHHHHHHHHHHH--S--TTGGGS-TT-GGGHHHHHHIIIIITT-SHHHHHGGGS-----

Foldseek 3Di:
DKDADDDDQFFDDRIWDWDWDQDPVGTFTDDTDQTGTDPVCVVVLVVCLVPDPDDDPNVLRVDRPPVVNCVVVCCVVVPCVVPVVVVVCVVVDDDPDD

Sequence (98 aa):
IIFFFQKNPYFWNEVVIKEYNINVTGYTATHSTPIQWSRNYEHEAYSHRHHDTILNFFNWFSGPNCSGYNRIAEIIIGDLWLNPVQYYQREGRGREKK

InterPro domains:
  IPR002164 Nucleosome assembly protein [PTHR11875] (1-91)
  IPR037231 NAP-like superfamily [SSF143113] (1-88)